Protein AF-A0A928UP66-F1 (afdb_monomer)

Structure (mmCIF, N/CA/C/O backbone):
data_AF-A0A928UP66-F1
#
_entry.id   AF-A0A928UP66-F1
#
loop_
_atom_site.group_PDB
_atom_site.id
_atom_site.type_symbol
_atom_site.label_atom_id
_atom_site.label_alt_id
_atom_site.label_comp_id
_atom_site.label_asym_id
_atom_site.label_entity_id
_atom_site.label_seq_id
_atom_site.pdbx_PDB_ins_code
_atom_site.Cartn_x
_atom_site.Cartn_y
_atom_site.Cartn_z
_atom_site.occupancy
_atom_site.B_iso_or_equiv
_atom_site.auth_seq_id
_atom_site.auth_comp_id
_atom_site.auth_asym_id
_atom_site.auth_atom_id
_atom_site.pdbx_PDB_model_num
ATOM 1 N N . THR A 1 1 ? 8.702 19.342 -3.990 1.00 54.69 1 THR A N 1
ATOM 2 C CA . THR A 1 1 ? 7.244 19.082 -4.038 1.00 54.69 1 THR A CA 1
ATOM 3 C C . THR A 1 1 ? 7.006 17.591 -4.242 1.00 54.69 1 THR A C 1
ATOM 5 O O . THR A 1 1 ? 7.156 17.112 -5.357 1.00 54.69 1 THR A O 1
ATOM 8 N N . GLN A 1 2 ? 6.763 16.811 -3.182 1.00 66.62 2 GLN A N 1
ATOM 9 C CA . GLN A 1 2 ? 6.566 15.352 -3.286 1.00 66.62 2 GLN A CA 1
ATOM 10 C C . GLN A 1 2 ? 5.070 15.022 -3.338 1.00 66.62 2 GLN A C 1
ATOM 12 O O . GLN A 1 2 ? 4.303 15.524 -2.523 1.00 66.62 2 GLN A O 1
ATOM 17 N N . ARG A 1 3 ? 4.657 14.190 -4.300 1.00 74.19 3 ARG A N 1
ATOM 18 C CA . ARG A 1 3 ? 3.264 13.746 -4.471 1.00 74.19 3 ARG A CA 1
ATOM 19 C C . ARG A 1 3 ? 3.079 12.395 -3.771 1.00 74.19 3 ARG A C 1
ATOM 21 O O . ARG A 1 3 ? 3.888 11.492 -3.978 1.00 74.19 3 ARG A O 1
ATOM 28 N N . ARG A 1 4 ? 2.052 12.276 -2.925 1.00 76.38 4 ARG A N 1
ATOM 29 C CA . ARG A 1 4 ? 1.647 11.035 -2.240 1.00 76.38 4 ARG A CA 1
ATOM 30 C C . ARG A 1 4 ? 0.334 10.552 -2.833 1.00 76.38 4 ARG A C 1
ATOM 32 O O . ARG A 1 4 ? -0.579 11.353 -3.014 1.00 76.38 4 ARG A O 1
ATOM 39 N N . ILE A 1 5 ? 0.261 9.260 -3.130 1.00 79.69 5 ILE A N 1
ATOM 40 C CA . ILE A 1 5 ? -0.936 8.635 -3.692 1.00 79.69 5 ILE A CA 1
ATOM 41 C C . ILE A 1 5 ? -1.610 7.827 -2.586 1.00 79.69 5 ILE A C 1
ATOM 43 O O . ILE A 1 5 ? -0.998 6.935 -1.995 1.00 79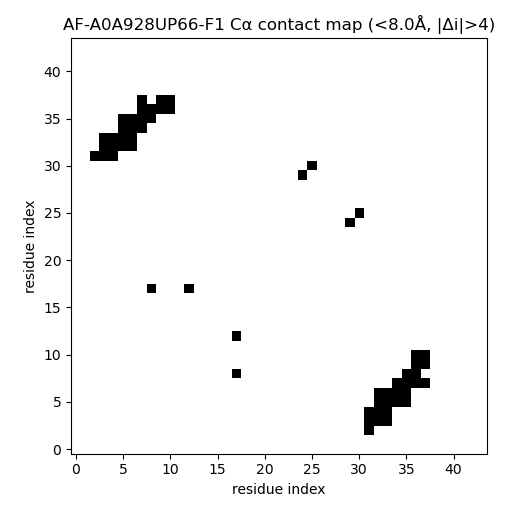.69 5 ILE A O 1
ATOM 47 N N . TYR A 1 6 ? -2.865 8.173 -2.307 1.00 79.12 6 TYR A N 1
ATOM 48 C CA . TYR A 1 6 ? -3.711 7.490 -1.336 1.00 79.12 6 TYR A CA 1
ATOM 49 C C . TYR A 1 6 ? -4.673 6.580 -2.083 1.00 79.12 6 TYR A C 1
ATOM 51 O O . TYR A 1 6 ? -5.415 7.035 -2.954 1.00 79.12 6 TYR A O 1
ATOM 59 N N . VAL A 1 7 ? -4.653 5.297 -1.739 1.00 77.44 7 VAL A N 1
ATOM 60 C CA . VAL A 1 7 ? -5.535 4.301 -2.344 1.00 77.44 7 VAL A CA 1
ATOM 61 C C . VAL A 1 7 ? -6.531 3.841 -1.290 1.00 77.44 7 VAL A C 1
ATOM 63 O O . VAL A 1 7 ? -6.132 3.311 -0.251 1.00 77.44 7 VAL A O 1
ATOM 66 N N . ARG A 1 8 ? -7.826 4.032 -1.569 1.00 78.62 8 ARG A N 1
ATOM 67 C CA . ARG A 1 8 ? -8.929 3.544 -0.735 1.00 78.62 8 ARG A CA 1
ATOM 68 C C . ARG A 1 8 ? -9.564 2.323 -1.387 1.00 78.62 8 ARG A C 1
ATOM 70 O O . ARG A 1 8 ? -10.145 2.435 -2.464 1.00 78.62 8 ARG A O 1
ATOM 77 N N . GLY A 1 9 ? -9.457 1.178 -0.724 1.00 73.75 9 GLY A N 1
ATOM 78 C CA . GLY A 1 9 ? -10.237 -0.011 -1.062 1.00 73.75 9 GLY A CA 1
ATOM 79 C C . GLY A 1 9 ? -11.606 0.050 -0.388 1.00 73.75 9 GLY A C 1
ATOM 80 O O . GLY A 1 9 ? -11.714 0.510 0.748 1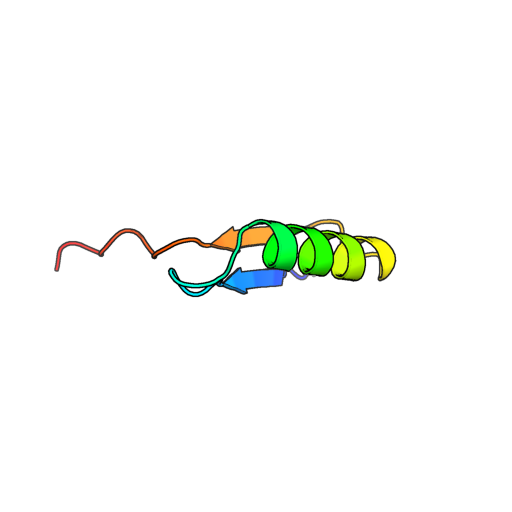.00 73.75 9 GLY A O 1
ATOM 81 N N . ASP A 1 10 ? -12.650 -0.384 -1.089 1.00 75.62 10 ASP A N 1
ATOM 82 C CA . ASP A 1 10 ? -13.931 -0.695 -0.452 1.00 75.62 10 ASP A CA 1
ATOM 83 C C . ASP A 1 10 ? -13.821 -2.013 0.338 1.00 75.62 10 ASP A C 1
ATOM 85 O O . ASP A 1 10 ? -13.015 -2.876 -0.013 1.00 75.62 10 ASP A O 1
ATOM 89 N N . ALA A 1 11 ? -14.608 -2.173 1.407 1.00 65.25 11 ALA A N 1
ATOM 90 C CA . ALA A 1 11 ? -14.539 -3.343 2.289 1.00 65.25 11 ALA A CA 1
ATOM 91 C C . ALA A 1 11 ? -14.862 -4.669 1.573 1.00 65.25 11 ALA A C 1
ATOM 93 O O . ALA A 1 11 ? -14.402 -5.724 2.004 1.00 65.25 11 ALA A O 1
ATOM 94 N N . GLN A 1 12 ? -15.619 -4.624 0.472 1.00 69.06 12 GLN A N 1
ATOM 95 C CA . GLN A 1 12 ? -15.952 -5.795 -0.347 1.00 69.06 12 GLN A CA 1
ATOM 96 C C . GLN A 1 12 ? -14.877 -6.123 -1.396 1.00 69.06 12 GLN A C 1
ATOM 98 O O . GLN A 1 12 ? -15.000 -7.103 -2.134 1.00 69.06 12 GLN A O 1
ATOM 103 N N . VAL A 1 13 ? -13.817 -5.316 -1.512 1.00 73.19 13 VAL A N 1
ATOM 104 C CA . VAL A 1 13 ? -12.757 -5.583 -2.486 1.00 73.19 13 VAL A CA 1
ATOM 105 C C . VAL A 1 13 ? -11.896 -6.742 -2.004 1.00 73.19 13 VAL A C 1
ATOM 107 O O . VAL A 1 13 ? -11.205 -6.664 -0.991 1.00 73.19 13 VAL A O 1
ATOM 110 N N . ALA A 1 14 ? -11.876 -7.808 -2.803 1.00 75.00 14 ALA A N 1
ATOM 111 C CA . ALA A 1 14 ? -10.970 -8.9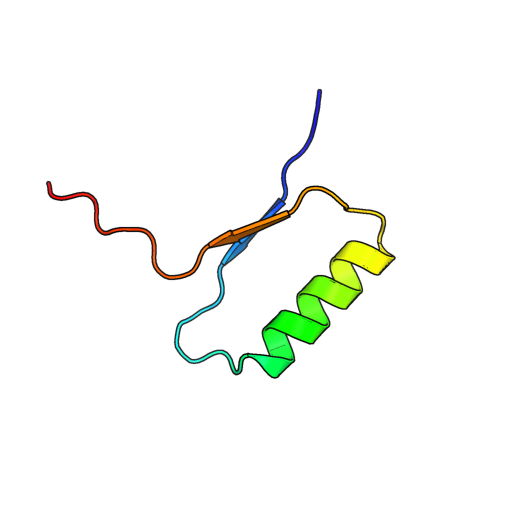24 -2.598 1.00 75.00 14 ALA A CA 1
ATOM 112 C C . ALA A 1 14 ? -9.508 -8.445 -2.583 1.00 75.00 14 ALA A C 1
ATOM 114 O O . ALA A 1 14 ? -9.055 -7.755 -3.501 1.00 75.00 14 ALA A O 1
ATOM 115 N N . TYR A 1 15 ? -8.750 -8.874 -1.573 1.00 69.44 15 TYR A N 1
ATOM 116 C CA . TYR A 1 15 ? -7.338 -8.528 -1.373 1.00 69.44 15 TYR A CA 1
ATOM 117 C C . TYR A 1 15 ? -6.482 -8.706 -2.642 1.00 69.44 15 TYR A C 1
ATOM 119 O O . TYR A 1 15 ? -5.653 -7.853 -2.961 1.00 69.44 15 TYR A O 1
ATOM 127 N N . GLY A 1 16 ? -6.747 -9.754 -3.433 1.00 77.94 16 GLY A N 1
ATOM 128 C CA . GLY A 1 16 ? -6.051 -10.006 -4.700 1.00 77.94 16 GLY A CA 1
ATOM 129 C C . GLY A 1 16 ? -6.186 -8.870 -5.722 1.00 77.94 16 GLY A C 1
ATOM 130 O O . GLY A 1 16 ? -5.239 -8.576 -6.449 1.00 77.94 16 GLY A O 1
ATOM 131 N N . ARG A 1 17 ? -7.320 -8.159 -5.735 1.00 81.56 17 ARG A N 1
ATOM 132 C CA . ARG A 1 17 ? -7.530 -7.008 -6.622 1.00 81.56 17 ARG A CA 1
ATOM 133 C C . ARG A 1 17 ? -6.772 -5.767 -6.148 1.00 81.56 17 ARG A C 1
ATOM 135 O O . ARG A 1 17 ? -6.262 -5.017 -6.976 1.00 81.56 17 ARG A O 1
ATOM 142 N N . MET A 1 18 ? -6.626 -5.585 -4.834 1.00 81.44 18 MET A N 1
ATOM 143 C CA . MET A 1 18 ? -5.772 -4.528 -4.274 1.00 81.44 18 MET A CA 1
ATOM 144 C C . MET A 1 18 ? -4.295 -4.788 -4.570 1.00 81.44 18 MET A C 1
ATOM 146 O O . MET A 1 18 ? -3.578 -3.863 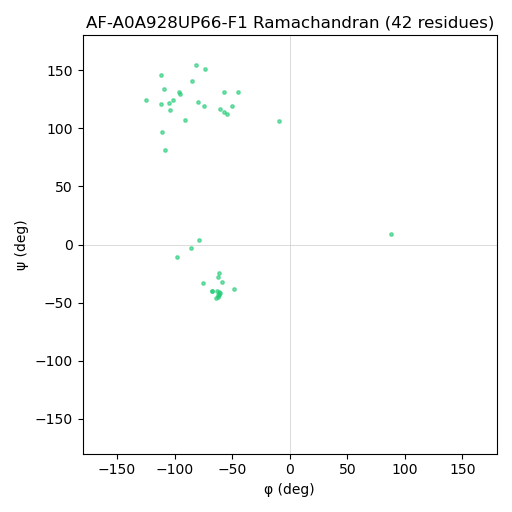-4.947 1.00 81.44 18 MET A O 1
ATOM 150 N N . ALA A 1 19 ? -3.851 -6.042 -4.475 1.00 81.94 19 ALA A N 1
ATOM 151 C CA . ALA A 1 19 ? -2.483 -6.423 -4.813 1.00 81.94 19 ALA A CA 1
ATOM 152 C C . ALA A 1 19 ? -2.148 -6.130 -6.289 1.00 81.94 19 ALA A C 1
ATOM 154 O O . ALA A 1 19 ? -1.090 -5.573 -6.580 1.00 81.94 19 ALA A O 1
ATOM 155 N N . GLN A 1 20 ? -3.070 -6.419 -7.216 1.00 85.88 20 GLN A N 1
ATOM 156 C CA . GLN A 1 20 ? -2.898 -6.084 -8.637 1.00 85.88 20 GLN A CA 1
ATOM 157 C C . GLN A 1 20 ? -2.818 -4.575 -8.884 1.00 85.88 20 GLN A C 1
ATOM 159 O O . GLN A 1 20 ? -1.996 -4.123 -9.681 1.00 85.88 20 GLN A O 1
ATOM 164 N N . LEU A 1 21 ? -3.640 -3.790 -8.186 1.00 85.31 21 LEU A N 1
ATOM 165 C CA . LEU A 1 21 ? -3.617 -2.334 -8.289 1.00 85.31 21 LEU A CA 1
ATOM 166 C C . LEU A 1 21 ? -2.281 -1.758 -7.790 1.00 85.31 21 LEU A C 1
ATOM 168 O O . LEU A 1 21 ? -1.674 -0.928 -8.462 1.00 85.31 21 LEU A O 1
ATOM 172 N N . VAL A 1 22 ? -1.797 -2.233 -6.638 1.00 83.88 22 VAL A N 1
ATOM 173 C CA . VAL A 1 22 ? -0.501 -1.831 -6.069 1.00 83.88 22 VAL A CA 1
ATOM 174 C C . VAL A 1 22 ? 0.646 -2.209 -7.010 1.00 83.88 22 VAL A C 1
ATOM 176 O O . VAL A 1 22 ? 1.553 -1.405 -7.218 1.00 83.88 22 VAL A O 1
ATOM 179 N N . ALA A 1 23 ? 0.592 -3.390 -7.633 1.00 84.62 23 ALA A N 1
ATOM 180 C CA . ALA A 1 23 ? 1.566 -3.798 -8.643 1.00 84.62 23 ALA A CA 1
ATOM 181 C C . ALA A 1 23 ? 1.562 -2.861 -9.865 1.00 84.62 23 ALA A C 1
ATOM 183 O O . ALA A 1 23 ? 2.627 -2.438 -10.311 1.00 84.62 23 ALA A O 1
ATOM 184 N N . HIS A 1 24 ? 0.382 -2.471 -10.356 1.00 89.00 24 HIS A N 1
ATOM 185 C CA . HIS A 1 24 ? 0.243 -1.520 -11.464 1.00 89.00 24 HIS A CA 1
ATOM 186 C C . HIS A 1 24 ? 0.819 -0.135 -11.134 1.00 89.00 24 HIS A C 1
ATOM 188 O O . HIS A 1 24 ? 1.541 0.447 -11.941 1.00 89.00 24 HIS A O 1
ATOM 194 N N . ILE A 1 25 ? 0.530 0.391 -9.941 1.00 85.12 25 ILE A N 1
ATOM 195 C CA . ILE A 1 25 ? 1.008 1.715 -9.515 1.00 85.12 25 ILE A CA 1
ATOM 196 C C . ILE A 1 25 ? 2.535 1.713 -9.329 1.00 85.12 25 ILE A C 1
ATOM 198 O O . ILE A 1 25 ? 3.208 2.656 -9.751 1.00 85.12 25 ILE A O 1
ATOM 202 N N . ASN A 1 26 ? 3.093 0.635 -8.768 1.00 82.38 26 ASN A N 1
ATOM 203 C CA . ASN A 1 26 ? 4.542 0.451 -8.673 1.00 82.38 26 ASN A CA 1
ATOM 204 C C . ASN A 1 26 ? 5.200 0.376 -10.059 1.00 82.38 26 ASN A C 1
ATOM 206 O O . ASN A 1 26 ? 6.222 1.023 -10.279 1.00 82.38 26 ASN A O 1
ATOM 210 N N . ALA A 1 27 ? 4.605 -0.361 -11.005 1.00 86.94 27 ALA A N 1
ATOM 211 C CA . ALA A 1 27 ? 5.103 -0.456 -12.379 1.00 86.94 27 ALA A CA 1
ATOM 212 C C . ALA A 1 27 ? 5.089 0.901 -13.109 1.00 86.94 27 ALA A C 1
ATOM 214 O O . ALA A 1 27 ? 5.944 1.155 -13.953 1.00 86.94 27 ALA A O 1
ATOM 215 N N . ALA A 1 28 ? 4.177 1.804 -12.737 1.00 86.06 28 ALA A N 1
ATOM 216 C CA . ALA A 1 28 ? 4.134 3.183 -13.223 1.00 86.06 28 ALA A CA 1
ATOM 217 C C . ALA A 1 28 ? 5.159 4.126 -12.544 1.00 86.06 28 ALA A C 1
ATOM 219 O O . ALA A 1 28 ? 5.172 5.324 -12.826 1.00 86.06 28 ALA A O 1
ATOM 220 N N . GLY A 1 29 ? 6.023 3.614 -11.656 1.00 83.88 29 GLY A N 1
ATOM 221 C CA . GLY A 1 29 ? 7.117 4.368 -11.029 1.00 83.88 29 GLY A CA 1
ATOM 222 C C . GLY A 1 29 ? 6.744 5.103 -9.737 1.00 83.88 29 GLY A C 1
ATOM 223 O O . GLY A 1 29 ? 7.544 5.883 -9.212 1.00 83.88 29 GLY A O 1
ATOM 224 N N . PHE A 1 30 ? 5.550 4.869 -9.188 1.00 80.94 30 PHE A N 1
ATOM 225 C CA . PHE A 1 30 ? 5.121 5.499 -7.942 1.00 80.94 30 PHE A CA 1
ATOM 226 C C . PHE A 1 30 ? 5.498 4.643 -6.734 1.00 80.94 30 PHE A C 1
ATOM 228 O O . PHE A 1 30 ? 4.867 3.636 -6.438 1.00 80.94 30 PHE A O 1
ATOM 235 N N . THR A 1 31 ? 6.500 5.095 -5.986 1.00 76.12 31 THR A N 1
ATOM 236 C CA . THR A 1 31 ? 7.050 4.362 -4.832 1.00 76.12 31 THR A CA 1
ATOM 237 C C . THR A 1 31 ? 6.506 4.829 -3.478 1.00 76.12 31 THR A C 1
ATOM 239 O O . THR A 1 31 ? 6.735 4.186 -2.458 1.00 76.12 31 THR A O 1
ATOM 242 N N . ARG A 1 32 ? 5.779 5.955 -3.434 1.00 74.88 32 ARG A N 1
ATOM 243 C CA . ARG A 1 32 ? 5.245 6.559 -2.197 1.00 74.88 32 ARG A CA 1
ATOM 244 C C . ARG A 1 32 ? 3.728 6.397 -2.109 1.00 74.88 32 ARG A C 1
ATOM 246 O O . ARG A 1 32 ? 2.983 7.332 -2.412 1.00 74.88 32 ARG A O 1
ATOM 253 N N . MET A 1 33 ? 3.295 5.217 -1.672 1.00 73.56 33 MET A N 1
ATOM 254 C CA . MET A 1 33 ? 1.885 4.861 -1.480 1.00 73.56 33 MET A CA 1
ATOM 255 C C . MET A 1 33 ? 1.531 4.688 -0.002 1.00 73.56 33 MET A C 1
ATOM 257 O O . MET A 1 33 ? 2.342 4.203 0.784 1.00 73.56 33 MET A O 1
ATOM 261 N N . ALA A 1 34 ? 0.301 5.053 0.359 1.00 73.38 34 ALA A N 1
ATOM 262 C CA . ALA A 1 34 ? -0.309 4.712 1.641 1.00 73.38 34 ALA A CA 1
ATOM 263 C C . ALA A 1 34 ? -1.643 3.995 1.384 1.00 73.38 34 ALA A C 1
ATOM 265 O O . ALA A 1 34 ? -2.507 4.521 0.674 1.00 73.38 34 ALA A O 1
ATOM 266 N N . LEU A 1 35 ? -1.793 2.790 1.940 1.00 70.25 35 LEU A N 1
ATOM 267 C CA . LEU A 1 35 ? -3.044 2.038 1.904 1.00 70.25 35 LEU A CA 1
ATOM 268 C C . LEU A 1 35 ? -3.975 2.589 2.989 1.00 70.25 35 LEU A C 1
ATOM 270 O O . LEU A 1 35 ? -3.609 2.596 4.163 1.00 70.25 35 LEU A O 1
ATOM 274 N N . VAL A 1 36 ? -5.168 3.034 2.597 1.00 67.62 36 VAL A N 1
ATOM 275 C CA . VAL A 1 36 ? -6.209 3.471 3.533 1.00 67.62 36 VAL A CA 1
ATOM 276 C C . VAL A 1 36 ? -7.349 2.460 3.475 1.00 67.62 36 VAL A C 1
ATOM 278 O O . VAL A 1 36 ? -8.206 2.507 2.592 1.00 67.62 36 VAL A O 1
ATOM 281 N N . THR A 1 37 ? -7.344 1.514 4.407 1.00 66.94 37 THR A N 1
ATOM 282 C CA . THR A 1 37 ? -8.545 0.762 4.799 1.00 66.94 37 THR A CA 1
ATOM 283 C C . THR A 1 37 ? -9.352 1.606 5.780 1.00 66.94 37 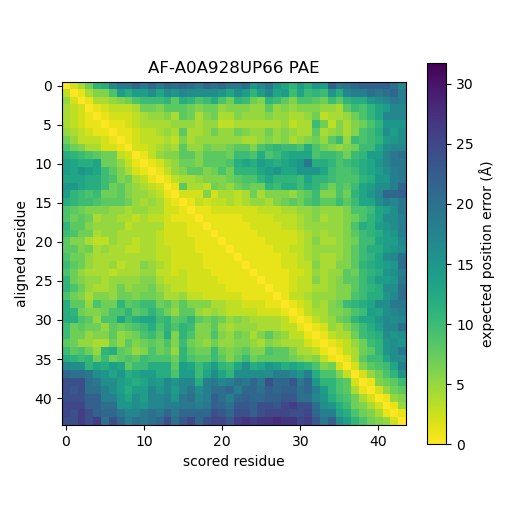THR A C 1
ATOM 285 O O . THR A 1 37 ? -8.751 2.481 6.397 1.00 66.94 37 THR A O 1
ATOM 288 N N . GLN A 1 38 ? -10.677 1.377 5.859 1.00 58.03 38 GLN A N 1
ATOM 289 C CA . GLN A 1 38 ? -11.669 2.141 6.648 1.00 58.03 38 GLN A CA 1
ATOM 290 C C . GLN A 1 38 ? -11.024 3.148 7.602 1.00 58.03 38 GLN A C 1
ATOM 292 O O . GLN A 1 38 ? -10.408 2.760 8.594 1.00 58.03 38 GLN A O 1
ATOM 297 N N . THR A 1 39 ? -11.126 4.433 7.249 1.00 53.44 39 THR A N 1
ATOM 298 C CA . THR A 1 39 ? -10.590 5.536 8.049 1.00 53.44 39 THR A CA 1
ATOM 299 C C . THR A 1 39 ? -10.960 5.314 9.514 1.00 53.44 39 THR A C 1
ATOM 301 O O . THR A 1 39 ? -12.140 5.029 9.753 1.00 53.44 39 THR A O 1
ATOM 304 N N . PRO A 1 40 ? -10.017 5.421 10.476 1.00 52.16 40 PRO A N 1
ATOM 305 C CA . PRO A 1 40 ? -10.378 5.392 11.887 1.00 52.16 40 PRO A CA 1
ATOM 306 C C . PRO A 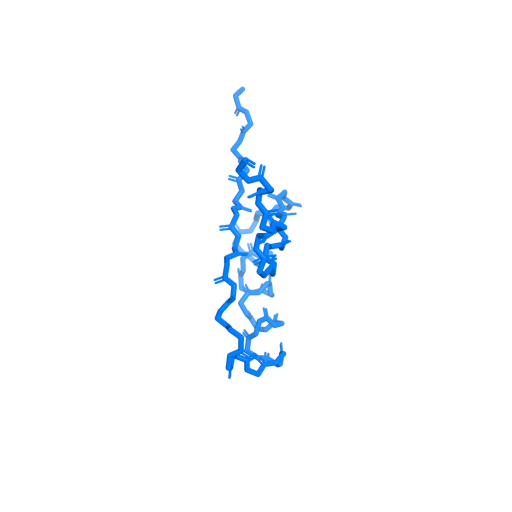1 40 ? -11.507 6.401 12.059 1.00 52.16 40 PRO A C 1
ATOM 308 O O . PRO A 1 40 ? -11.356 7.558 11.662 1.00 52.16 40 PRO A O 1
ATOM 311 N N . GLN A 1 41 ? -12.672 5.922 12.504 1.00 53.69 41 GLN A N 1
ATOM 312 C CA . GLN A 1 41 ? -13.816 6.783 12.754 1.00 53.69 41 GLN A CA 1
ATOM 313 C C . GLN A 1 41 ? -13.315 7.855 13.708 1.00 53.69 41 GLN A C 1
ATOM 315 O O . GLN A 1 41 ? -12.929 7.527 14.826 1.00 53.69 41 GLN A O 1
ATOM 320 N N . THR A 1 42 ? -13.236 9.101 13.247 1.00 52.44 42 THR A N 1
ATOM 321 C CA . THR A 1 42 ? -12.982 10.232 14.128 1.0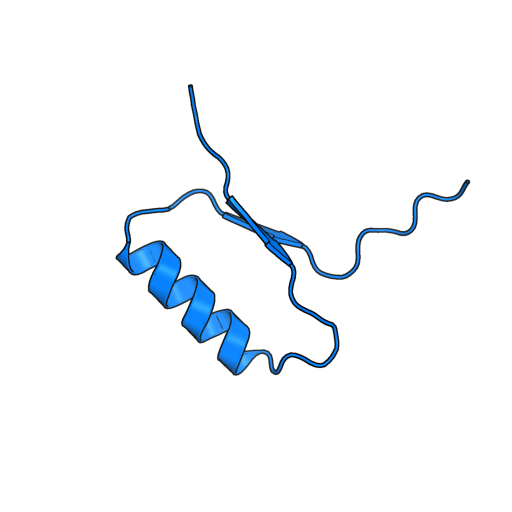0 52.44 42 THR A CA 1
ATOM 322 C C . THR A 1 42 ? -14.097 10.180 15.171 1.00 52.44 42 THR A C 1
ATOM 324 O O . THR A 1 42 ? -15.260 10.301 14.771 1.00 52.44 42 THR A O 1
ATOM 327 N N . PRO A 1 43 ? -13.812 9.919 16.461 1.00 57.78 43 PRO A N 1
ATOM 328 C CA . PRO A 1 43 ? -14.817 10.136 17.487 1.00 57.78 43 PRO A CA 1
ATOM 329 C C . PRO A 1 43 ? -15.144 11.629 17.406 1.00 57.78 43 PRO A C 1
ATOM 331 O O . PRO A 1 43 ? -14.228 12.450 17.495 1.00 57.78 43 PRO A O 1
ATOM 334 N N . GLN A 1 44 ? -16.397 11.947 17.071 1.00 56.03 44 GLN A N 1
ATOM 335 C CA . GLN A 1 44 ? -16.900 13.321 17.084 1.00 56.03 44 GLN A CA 1
ATOM 336 C C . G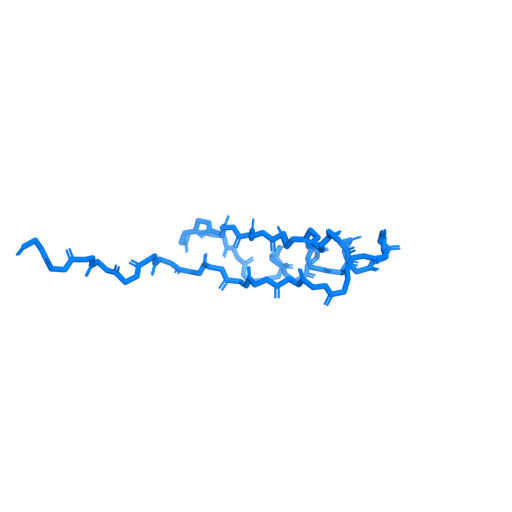LN A 1 44 ? -16.804 13.908 18.489 1.00 56.03 44 GLN A C 1
ATOM 338 O O . GLN A 1 44 ? -17.000 13.135 19.456 1.00 56.03 44 GLN A O 1
#

Mean predicted aligned error: 8.73 Å

Nearest PDB structures (foldseek):
  7aak-assembly1_A  TM=5.561E-01  e=2.037E+00  Homo sapiens
  7ccy-assembly1_A  TM=5.039E-01  e=7.690E+00  Homo sapiens
  5mkb-assembly1_A  TM=4.495E-01  e=9.865E+00  Lacticaseibacillus casei

Solvent-accessible surface area (backbone atoms only — not comparable to full-atom values): 3011 Å² total; per-residue (Å²): 140,87,82,75,49,79,48,73,62,59,93,86,57,56,67,71,61,53,52,52,49,53,52,51,44,44,75,73,70,54,86,56,70,47,86,43,62,81,73,80,76,76,82,127

Foldseek 3Di:
DDDEDEDEDDPPDDPVVVVVVVVVCVVVVDPHYDYDYPDPPDPD

Sequence (44 aa):
TQRRIYVRGDAQVAYGRMAQLVAHINAAGFTRMALVTQTPQTPQ

pLDDT: mean 73.44, std 10.57, range [52.16, 89.0]

Radius of gyration: 12.42 Å; Cα contacts (8 Å, |Δi|>4): 29; chains: 1; boundi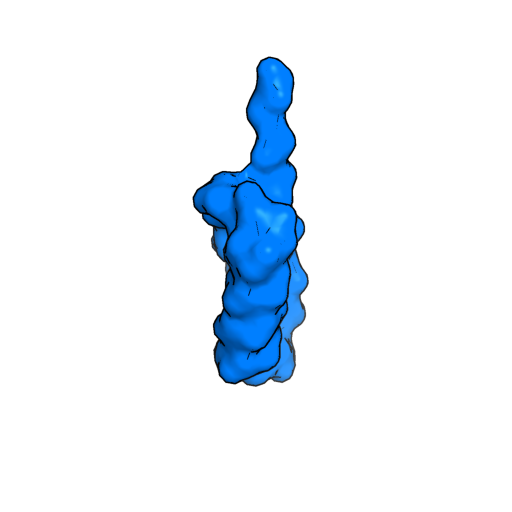ng box: 24×29×31 Å

Secondary structure (DSSP, 8-state):
----EEEE--TTS-HHHHHHHHHHHHHTT---EEEE-S------